Protein AF-A0A382LZD3-F1 (afdb_monomer)

Nearest PDB structures (foldseek):
  1v5b-assembly4_H  TM=9.332E-01  e=2.327E-03  Heyndrickxia coagulans
  3r8w-assembly2_D  TM=9.473E-01  e=2.858E-03  Arabidopsis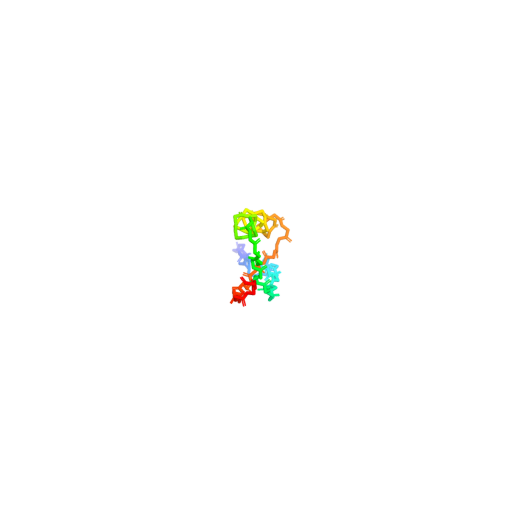 thaliana
  5j34-assembly2_D  TM=9.493E-01  e=3.758E-03  Arabidopsis thaliana
  1v53-assembly1_A  TM=8.886E-01  e=6.501E-03  Heyndrickxia coagulans
  3ty3-assembly1_B  TM=8.809E-01  e=5.820E-02  Schizosaccharomyces pombe 972h-

Radius of gyration: 18.7 Å; Cα contacts (8 Å, |Δi|>4): 58; chains: 1; bounding box: 49×18×55 Å

Fold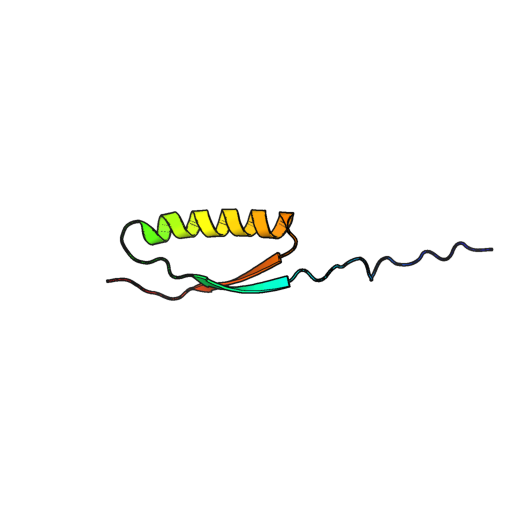seek 3Di:
DDPPPDDPPPPPDDLAEDEAEQEQEDDCSVVVSVVVVVVVCVVSVVVRYHYPYDYDYDYD

InterPro domains:
  IPR024084 Isopropylmalate dehydrogenase-like domain [PF001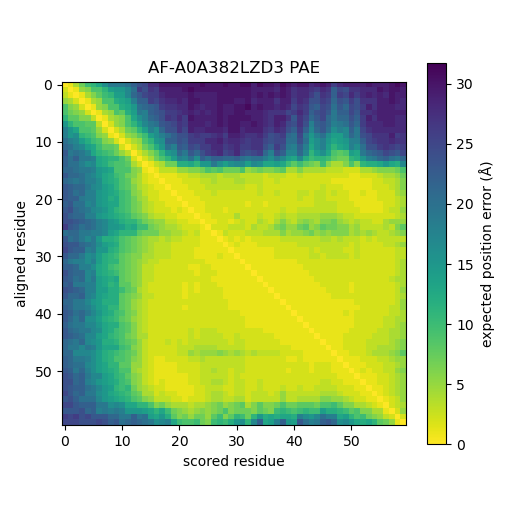80] (20-60)

Structure (mmCIF, N/CA/C/O backbone):
data_AF-A0A38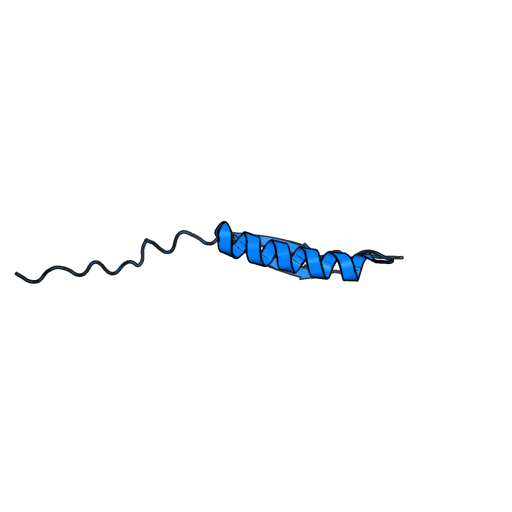2LZD3-F1
#
_entry.id   AF-A0A382LZD3-F1
#
loop_
_atom_site.group_PDB
_atom_site.id
_atom_site.type_symbol
_atom_site.label_atom_id
_atom_site.label_alt_id
_atom_site.label_comp_id
_atom_site.label_asym_id
_atom_site.label_entity_id
_atom_site.label_seq_id
_atom_site.pdbx_PDB_ins_code
_atom_site.Cartn_x
_atom_site.Cartn_y
_atom_site.Cartn_z
_atom_site.occupancy
_atom_site.B_iso_or_equiv
_atom_site.auth_seq_id
_atom_site.auth_comp_id
_atom_site.auth_asym_id
_atom_site.auth_atom_id
_atom_site.pdbx_PDB_model_num
ATOM 1 N N . MET A 1 1 ? -36.801 -15.533 37.905 1.00 44.66 1 MET A N 1
ATOM 2 C CA . MET A 1 1 ? -36.410 -14.265 37.255 1.00 44.66 1 MET A CA 1
ATOM 3 C C . MET A 1 1 ? -34.976 -14.439 36.778 1.00 44.66 1 MET A C 1
ATOM 5 O O . MET A 1 1 ? -34.070 -14.410 37.594 1.00 44.66 1 MET A O 1
ATOM 9 N N . VAL A 1 2 ? -34.798 -14.783 35.503 1.00 52.28 2 VAL A N 1
ATOM 10 C CA . VAL A 1 2 ? -33.488 -15.052 34.885 1.00 52.28 2 VAL A CA 1
ATOM 11 C C . VAL A 1 2 ? -33.104 -13.794 34.102 1.00 52.28 2 VAL A C 1
ATOM 13 O O . VAL A 1 2 ? -33.945 -13.328 33.330 1.00 52.28 2 VAL A O 1
ATOM 16 N N . PRO A 1 3 ? -31.914 -13.201 34.293 1.00 50.47 3 PRO A N 1
ATOM 17 C CA . PRO A 1 3 ? -31.502 -12.062 33.484 1.00 50.47 3 PRO A CA 1
ATOM 18 C C . PRO A 1 3 ? -31.325 -12.536 32.039 1.00 50.47 3 PRO A C 1
ATOM 20 O O . PRO A 1 3 ? -30.593 -13.487 31.772 1.00 50.47 3 PRO A O 1
ATOM 23 N N . GLN A 1 4 ? -32.032 -11.903 31.104 1.00 51.94 4 GLN A N 1
ATOM 24 C CA . GLN A 1 4 ? -31.852 -12.166 29.682 1.00 51.94 4 GLN A CA 1
ATOM 25 C C . GLN A 1 4 ? -30.476 -11.633 29.276 1.00 51.94 4 GLN A C 1
ATOM 27 O O . GLN A 1 4 ? -30.263 -10.425 29.197 1.00 51.94 4 GLN A O 1
ATOM 32 N N . THR A 1 5 ? -29.521 -12.535 29.067 1.00 54.22 5 THR A N 1
ATOM 33 C CA . THR A 1 5 ? -28.229 -12.217 28.462 1.00 54.22 5 THR A CA 1
ATOM 34 C C . THR A 1 5 ? -28.485 -11.817 27.010 1.00 54.22 5 THR A C 1
ATOM 36 O O . THR A 1 5 ? -28.649 -12.668 26.139 1.00 54.22 5 THR A O 1
ATOM 39 N N . PHE A 1 6 ? -28.588 -10.514 26.749 1.00 58.53 6 PHE A N 1
ATOM 40 C CA . PHE A 1 6 ? -28.629 -9.985 25.391 1.00 58.53 6 PHE A CA 1
ATOM 41 C C . PHE A 1 6 ? -27.295 -10.318 24.712 1.00 58.53 6 PHE A C 1
ATOM 43 O O . PHE A 1 6 ? -26.252 -9.765 25.056 1.00 58.53 6 PHE A O 1
ATOM 50 N N . SER A 1 7 ? -27.323 -11.272 23.780 1.00 56.62 7 SER A N 1
ATOM 51 C CA . SER A 1 7 ? -26.172 -11.602 22.943 1.00 56.62 7 SER A CA 1
ATOM 52 C C . SER A 1 7 ? -25.857 -10.399 22.054 1.00 56.62 7 SER A C 1
ATOM 54 O O . SER A 1 7 ? -26.697 -9.940 21.281 1.00 56.62 7 SER A O 1
ATOM 56 N N . SER A 1 8 ? -24.654 -9.853 22.214 1.00 53.84 8 SER A N 1
ATOM 57 C CA . SER A 1 8 ? -24.144 -8.660 21.538 1.00 53.84 8 SER A CA 1
ATOM 58 C C . SER A 1 8 ? -23.829 -8.935 20.056 1.00 53.84 8 SER A C 1
ATOM 60 O O . SER A 1 8 ? -22.679 -8.852 19.635 1.00 53.84 8 SER A O 1
ATOM 62 N N . SER A 1 9 ? -24.832 -9.273 19.244 1.00 59.84 9 SER A N 1
ATOM 63 C CA . SER A 1 9 ? -24.667 -9.467 17.793 1.00 59.84 9 SER A CA 1
ATOM 64 C C . SER A 1 9 ? -24.829 -8.175 16.978 1.00 59.84 9 SER A C 1
ATOM 66 O O . SER A 1 9 ? -24.544 -8.168 15.788 1.00 59.84 9 SER A O 1
ATOM 68 N N . TYR A 1 10 ? -25.270 -7.078 17.606 1.00 51.78 10 TYR A N 1
ATOM 69 C CA . TYR A 1 10 ? -25.503 -5.777 16.954 1.00 51.78 10 TYR A CA 1
ATOM 70 C C . TYR A 1 10 ? -24.360 -4.763 17.147 1.00 51.78 10 TYR A C 1
ATOM 72 O O . TYR A 1 10 ? -24.419 -3.672 16.591 1.00 51.78 10 TYR A O 1
ATOM 80 N N . LEU A 1 11 ? -23.310 -5.114 17.904 1.00 54.00 11 LEU A N 1
ATOM 81 C CA . LEU A 1 11 ? -22.095 -4.293 18.052 1.00 54.00 11 LEU A CA 1
ATOM 82 C C . LEU A 1 11 ? -20.992 -4.648 17.047 1.00 54.00 11 LEU A C 1
ATOM 84 O O . LEU A 1 11 ? -19.921 -4.046 17.074 1.00 54.00 11 LEU A O 1
ATOM 88 N N . THR A 1 12 ? -21.247 -5.572 16.118 1.00 59.16 12 THR A N 1
ATOM 89 C CA . THR A 1 12 ? -20.425 -5.723 14.913 1.00 59.16 12 THR A CA 1
ATOM 90 C C . THR A 1 12 ? -20.766 -4.575 13.965 1.00 59.16 12 THR A C 1
ATOM 92 O O . THR A 1 12 ? -21.423 -4.761 12.944 1.00 59.16 12 THR A O 1
ATOM 95 N N . GLY A 1 13 ? -20.386 -3.355 14.357 1.00 58.38 13 GLY A N 1
ATOM 96 C CA . GLY A 1 13 ? -20.410 -2.197 13.476 1.00 58.38 13 GLY A CA 1
ATOM 97 C C . GLY A 1 13 ? -19.706 -2.580 12.179 1.00 58.38 13 GLY A C 1
ATOM 98 O O . GLY A 1 13 ? -18.623 -3.165 12.220 1.00 58.38 13 GLY A O 1
ATOM 99 N N . PHE A 1 14 ? -20.381 -2.347 11.056 1.00 64.50 14 PHE A N 1
ATOM 100 C CA . PHE A 1 14 ? -19.907 -2.657 9.712 1.00 64.50 14 PHE A CA 1
ATOM 101 C C . PHE A 1 14 ? -18.434 -2.249 9.561 1.00 64.50 14 PHE A C 1
ATOM 103 O O . PHE A 1 14 ? -18.133 -1.063 9.480 1.00 64.50 14 PHE A O 1
ATOM 110 N N . MET A 1 15 ? -17.512 -3.219 9.525 1.00 76.44 15 MET A N 1
ATOM 111 C CA . MET A 1 15 ? -16.167 -2.939 9.029 1.00 76.44 15 MET A CA 1
ATOM 112 C C . MET A 1 15 ? -16.291 -2.746 7.524 1.00 76.44 15 MET A C 1
ATOM 114 O O . MET A 1 15 ? -16.480 -3.716 6.783 1.00 76.44 15 MET A O 1
ATOM 118 N N . GLU A 1 16 ? -16.232 -1.498 7.074 1.00 88.38 16 GLU A N 1
ATOM 119 C CA . GLU A 1 16 ? -16.331 -1.187 5.653 1.00 88.38 16 GLU A CA 1
ATOM 120 C C . GLU A 1 16 ? -15.130 -1.784 4.912 1.00 88.38 16 GLU A C 1
ATOM 122 O O . GLU A 1 16 ? -13.977 -1.602 5.303 1.00 88.38 16 GLU A O 1
ATOM 127 N N . THR A 1 17 ? -15.402 -2.546 3.853 1.00 94.19 17 THR A N 1
ATOM 128 C CA . THR A 1 17 ? -14.359 -3.121 2.997 1.00 94.19 17 THR A CA 1
ATOM 129 C C . THR A 1 17 ? -14.226 -2.268 1.744 1.00 94.19 17 THR A C 1
ATOM 131 O O . THR A 1 17 ? -15.168 -2.152 0.960 1.00 94.19 17 THR A O 1
ATOM 134 N N . LEU A 1 18 ? -13.055 -1.663 1.566 1.00 95.19 18 LEU A N 1
ATOM 135 C CA . LEU A 1 18 ? -12.748 -0.748 0.475 1.00 95.19 18 LEU A CA 1
ATOM 136 C C . LEU A 1 18 ? -12.005 -1.489 -0.633 1.00 95.19 18 LEU A C 1
ATOM 138 O O . LEU A 1 18 ? -10.955 -2.080 -0.385 1.00 95.19 18 LEU A O 1
ATOM 142 N N . LYS A 1 19 ? -12.513 -1.412 -1.865 1.00 96.44 19 LYS A N 1
ATOM 143 C CA . LYS A 1 19 ? -11.780 -1.883 -3.046 1.00 96.44 19 LYS A CA 1
ATOM 144 C C . LYS A 1 19 ? -10.591 -0.965 -3.297 1.00 96.44 19 LYS A C 1
ATOM 146 O O . LYS A 1 19 ? -10.772 0.244 -3.436 1.00 96.44 19 LYS A O 1
ATOM 151 N N . PHE A 1 20 ? -9.395 -1.535 -3.367 1.00 94.94 20 PHE A N 1
ATOM 152 C CA . PHE A 1 20 ? -8.151 -0.777 -3.420 1.00 94.94 20 PHE A CA 1
ATOM 153 C C . PHE A 1 20 ? -7.242 -1.317 -4.527 1.00 94.94 20 PHE A C 1
ATOM 155 O O . PHE A 1 20 ? -6.874 -2.486 -4.515 1.00 94.94 20 PHE A O 1
ATOM 162 N N . ALA A 1 21 ? -6.871 -0.483 -5.498 1.00 96.00 21 ALA A N 1
ATOM 163 C CA . ALA A 1 21 ? -5.915 -0.868 -6.535 1.00 96.00 21 ALA A CA 1
ATOM 164 C C . ALA A 1 21 ? -4.487 -0.545 -6.077 1.00 96.00 21 ALA 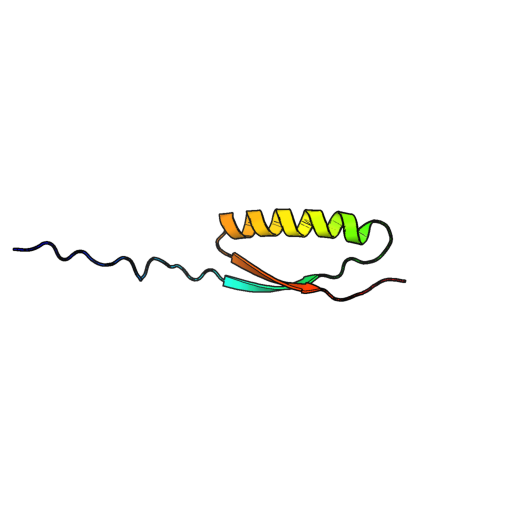A C 1
ATOM 166 O O . ALA A 1 21 ? -4.196 0.589 -5.698 1.00 96.00 21 ALA A O 1
ATOM 167 N N . VAL A 1 22 ? -3.599 -1.536 -6.126 1.00 95.38 22 VAL A N 1
ATOM 168 C CA . VAL A 1 22 ? -2.181 -1.407 -5.786 1.00 95.38 22 VAL A CA 1
ATOM 169 C C . VAL A 1 22 ? -1.379 -1.349 -7.074 1.00 95.38 22 VAL A C 1
ATOM 171 O O . VAL A 1 22 ? -1.267 -2.340 -7.791 1.00 95.38 22 VAL A O 1
ATOM 174 N N . LEU A 1 23 ? -0.833 -0.168 -7.344 1.00 95.81 23 LEU A N 1
ATOM 175 C CA . LEU A 1 23 ? -0.079 0.153 -8.548 1.00 95.81 23 LEU A CA 1
ATOM 176 C C . LEU A 1 23 ? 1.328 0.590 -8.113 1.00 95.81 23 LEU A C 1
ATOM 178 O O . LEU A 1 23 ? 1.501 1.754 -7.746 1.00 95.81 23 LEU A O 1
ATOM 182 N N . PRO A 1 24 ? 2.307 -0.330 -8.037 1.00 92.06 24 PRO A N 1
ATOM 183 C CA . PRO A 1 24 ? 3.596 -0.048 -7.411 1.00 92.06 24 PRO A CA 1
ATOM 184 C C . PRO A 1 24 ? 4.442 0.965 -8.196 1.00 92.06 24 PRO A C 1
ATOM 186 O O . PRO A 1 24 ? 5.163 1.729 -7.565 1.00 92.06 24 PRO A O 1
ATOM 189 N N . GLY A 1 25 ? 4.319 1.034 -9.527 1.00 91.00 25 GLY A N 1
ATOM 190 C CA . GLY A 1 25 ? 5.141 1.915 -10.363 1.00 91.00 25 GLY A CA 1
ATOM 191 C C . GLY A 1 25 ? 6.607 1.469 -10.440 1.00 91.00 25 GLY A C 1
ATOM 192 O O . GLY A 1 25 ? 6.952 0.359 -10.040 1.00 91.00 25 GLY A O 1
ATOM 193 N N . ASP A 1 26 ? 7.469 2.356 -10.938 1.00 90.50 26 ASP A N 1
ATOM 194 C CA . ASP A 1 26 ? 8.878 2.062 -11.230 1.00 90.50 26 ASP A CA 1
ATOM 195 C C . ASP A 1 26 ? 9.861 2.512 -10.146 1.00 90.50 26 ASP A C 1
ATOM 197 O O . ASP A 1 26 ? 9.543 3.277 -9.229 1.00 90.50 26 ASP A O 1
ATOM 201 N N . GLY A 1 27 ? 11.116 2.082 -10.298 1.00 92.50 27 GLY A N 1
ATOM 202 C CA . GLY A 1 27 ? 12.210 2.474 -9.417 1.00 92.50 27 GLY A CA 1
ATOM 203 C C . GLY A 1 27 ? 11.988 1.934 -8.009 1.00 92.50 27 GLY A C 1
ATOM 204 O O . GLY A 1 27 ? 11.944 0.728 -7.824 1.00 92.50 27 GLY A O 1
ATOM 205 N N . ILE A 1 28 ? 11.842 2.833 -7.031 1.00 94.62 28 ILE A N 1
ATOM 206 C CA . ILE A 1 28 ? 11.610 2.488 -5.613 1.00 94.62 28 ILE A CA 1
ATOM 207 C C . ILE A 1 28 ? 10.123 2.284 -5.261 1.00 94.62 28 ILE A C 1
ATOM 209 O O . ILE A 1 28 ? 9.753 2.182 -4.087 1.00 94.62 28 ILE A O 1
ATOM 213 N N . GLY A 1 29 ? 9.247 2.347 -6.266 1.00 93.88 29 GLY A N 1
ATOM 214 C CA . GLY A 1 29 ? 7.800 2.245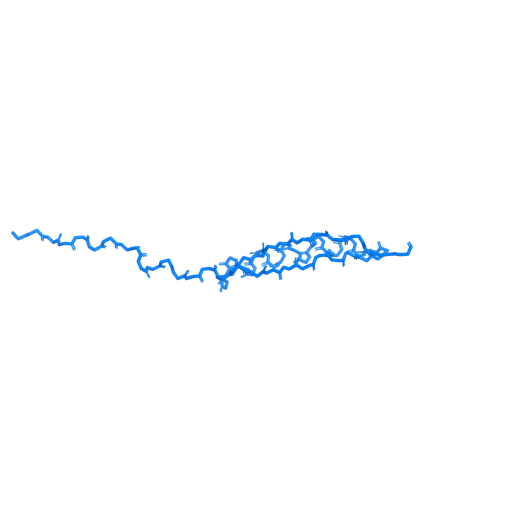 -6.115 1.00 93.88 29 GLY A CA 1
ATOM 215 C C . GLY A 1 29 ? 7.332 0.983 -5.372 1.00 93.88 29 GLY A C 1
ATOM 216 O O . GLY A 1 29 ? 6.584 1.114 -4.394 1.00 93.88 29 GLY A 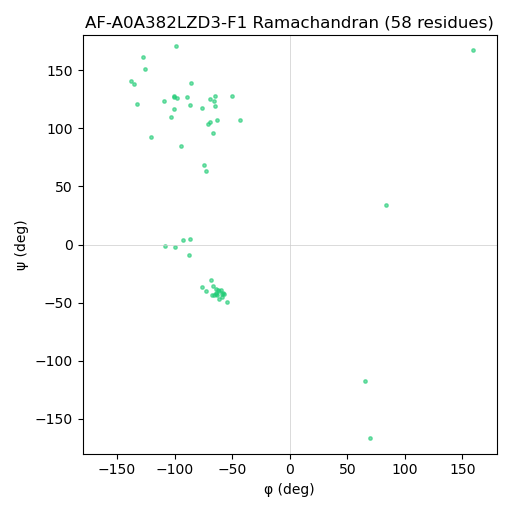O 1
ATOM 217 N N . PRO A 1 30 ? 7.806 -0.227 -5.736 1.00 94.62 30 PRO A N 1
ATOM 218 C CA . PRO A 1 30 ? 7.460 -1.468 -5.037 1.00 94.62 30 PRO A CA 1
ATOM 219 C C . PRO A 1 30 ? 7.822 -1.465 -3.541 1.00 94.62 30 PRO A C 1
ATOM 221 O O . PRO A 1 30 ? 7.029 -1.904 -2.694 1.00 94.62 30 PRO A O 1
ATOM 224 N N . GLU A 1 31 ? 8.992 -0.935 -3.183 1.00 96.31 31 GLU A N 1
ATOM 225 C CA . GLU A 1 31 ? 9.474 -0.864 -1.803 1.00 96.31 31 GLU A CA 1
ATOM 226 C C . GLU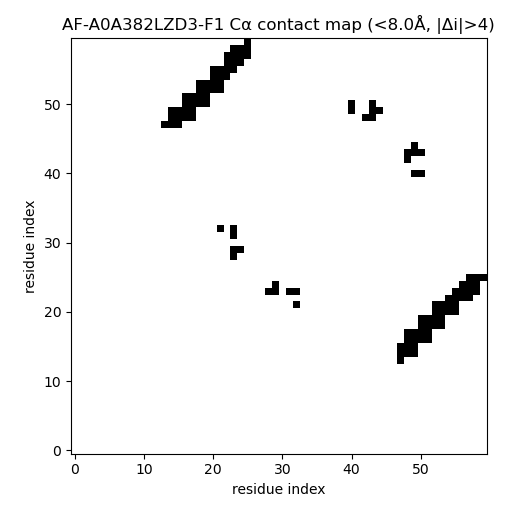 A 1 31 ? 8.626 0.099 -0.966 1.00 96.31 31 GLU A C 1
ATOM 228 O O . GLU A 1 31 ? 8.231 -0.226 0.159 1.00 96.31 31 GLU A O 1
ATOM 233 N N . VAL A 1 32 ? 8.293 1.266 -1.525 1.00 96.62 32 VAL A N 1
ATOM 234 C CA . VAL A 1 32 ? 7.431 2.260 -0.866 1.00 96.62 32 VAL A CA 1
ATOM 235 C C . VAL A 1 32 ? 6.009 1.723 -0.702 1.00 96.62 32 VAL A C 1
ATOM 237 O O . VAL A 1 32 ? 5.423 1.847 0.379 1.00 96.62 32 VAL A O 1
ATOM 240 N N . MET A 1 33 ? 5.465 1.080 -1.738 1.00 96.12 33 MET A N 1
ATOM 241 C CA . MET A 1 33 ? 4.107 0.536 -1.723 1.00 96.12 33 MET A CA 1
ATOM 242 C C . MET A 1 33 ? 3.932 -0.531 -0.637 1.00 96.12 33 MET A C 1
ATOM 244 O O . MET A 1 33 ? 2.938 -0.531 0.092 1.00 96.12 33 MET A O 1
ATOM 248 N N . THR A 1 34 ? 4.940 -1.385 -0.453 1.00 95.88 34 THR A N 1
ATOM 249 C CA . THR A 1 34 ? 4.946 -2.405 0.606 1.00 95.88 34 THR A CA 1
ATOM 250 C C . THR A 1 34 ? 4.777 -1.785 1.997 1.00 95.88 34 THR A C 1
ATOM 252 O O . THR A 1 34 ? 4.011 -2.285 2.825 1.00 95.88 34 THR A O 1
ATOM 255 N N . VAL A 1 35 ? 5.461 -0.672 2.276 1.00 97.75 35 VAL A N 1
ATOM 256 C CA . VAL A 1 35 ? 5.343 0.023 3.568 1.00 97.75 35 VAL A CA 1
ATOM 257 C C . VAL A 1 35 ? 3.996 0.738 3.691 1.00 97.75 35 VAL A C 1
ATOM 259 O O . VAL A 1 35 ? 3.377 0.683 4.755 1.00 97.75 35 VAL A O 1
ATOM 262 N N . ALA A 1 36 ? 3.507 1.355 2.613 1.00 97.44 36 ALA A N 1
ATOM 263 C CA . ALA A 1 36 ? 2.212 2.032 2.597 1.00 97.44 36 ALA A CA 1
ATOM 264 C C . ALA A 1 36 ? 1.056 1.079 2.945 1.00 97.44 36 ALA A C 1
ATOM 266 O O . ALA A 1 36 ? 0.232 1.405 3.802 1.00 97.44 36 ALA A O 1
ATOM 267 N N . LEU A 1 37 ? 1.035 -0.126 2.364 1.00 96.75 37 LEU A N 1
ATOM 268 C CA . LEU A 1 37 ? 0.017 -1.140 2.664 1.00 96.75 37 LEU A CA 1
ATOM 269 C C . LEU A 1 37 ? 0.010 -1.542 4.145 1.00 96.75 37 LEU A C 1
ATOM 271 O O . LEU A 1 37 ? -1.060 -1.668 4.739 1.00 96.75 37 LEU A O 1
ATOM 275 N N . ARG A 1 38 ? 1.185 -1.655 4.778 1.00 97.44 38 ARG A N 1
ATOM 276 C CA . ARG A 1 38 ? 1.290 -1.950 6.219 1.00 97.44 38 ARG A CA 1
ATOM 277 C C . ARG A 1 38 ? 0.705 -0.833 7.078 1.00 97.44 38 ARG A C 1
ATOM 279 O O . ARG A 1 38 ? 0.017 -1.108 8.057 1.00 97.44 38 ARG A O 1
ATOM 286 N N . VAL A 1 39 ? 0.961 0.427 6.726 1.00 97.81 39 VAL A N 1
ATOM 287 C CA . VAL A 1 39 ? 0.384 1.579 7.442 1.00 97.81 39 VAL A CA 1
ATOM 288 C C . VAL A 1 39 ? -1.136 1.591 7.298 1.00 97.81 39 VAL A C 1
ATOM 290 O O . VAL A 1 39 ? -1.843 1.805 8.284 1.00 97.81 39 VAL A O 1
ATOM 293 N N . LEU A 1 40 ? -1.644 1.323 6.094 1.00 96.62 40 LEU A N 1
ATOM 294 C CA . LEU A 1 40 ? -3.080 1.284 5.828 1.00 96.62 40 LEU A CA 1
ATOM 295 C C . LEU A 1 40 ? -3.784 0.134 6.552 1.00 96.62 40 LEU A C 1
ATOM 297 O O . LEU A 1 40 ? -4.900 0.321 7.028 1.00 96.62 40 LEU A O 1
ATOM 301 N N . GLU A 1 41 ? -3.139 -1.022 6.698 1.00 95.69 41 GLU A N 1
ATOM 302 C CA . GLU A 1 41 ? -3.666 -2.125 7.504 1.00 95.69 41 GLU A CA 1
ATOM 303 C C . GLU A 1 41 ? -3.824 -1.717 8.977 1.00 95.69 41 GLU A C 1
ATOM 305 O O . GLU A 1 41 ? -4.886 -1.917 9.570 1.00 95.69 41 GLU A O 1
ATOM 310 N N . GLN A 1 42 ? -2.803 -1.079 9.558 1.00 97.56 42 GLN A N 1
ATOM 311 C CA . GLN A 1 42 ? -2.865 -0.578 10.937 1.00 97.56 42 GLN A CA 1
ATOM 312 C C . GLN A 1 42 ? -3.921 0.526 11.101 1.00 97.56 42 GLN A C 1
ATOM 314 O O . GLN A 1 42 ? -4.641 0.567 12.101 1.00 97.56 42 GLN A O 1
ATOM 319 N N . ALA A 1 43 ? -4.058 1.405 10.105 1.00 95.94 43 ALA A N 1
ATOM 320 C CA . ALA A 1 43 ? -5.123 2.400 10.072 1.00 95.94 43 ALA A CA 1
ATOM 321 C C . ALA A 1 43 ? -6.506 1.731 10.007 1.00 95.94 43 ALA A C 1
ATOM 323 O O . ALA A 1 43 ? -7.394 2.103 10.769 1.00 95.94 43 ALA A O 1
ATOM 324 N N . GLY A 1 44 ? -6.674 0.698 9.181 1.00 93.88 44 GLY A N 1
ATOM 325 C CA . GLY A 1 44 ? -7.917 -0.062 9.071 1.00 93.88 44 GLY A CA 1
ATOM 326 C C . GLY A 1 44 ? -8.345 -0.689 10.394 1.00 93.88 44 GL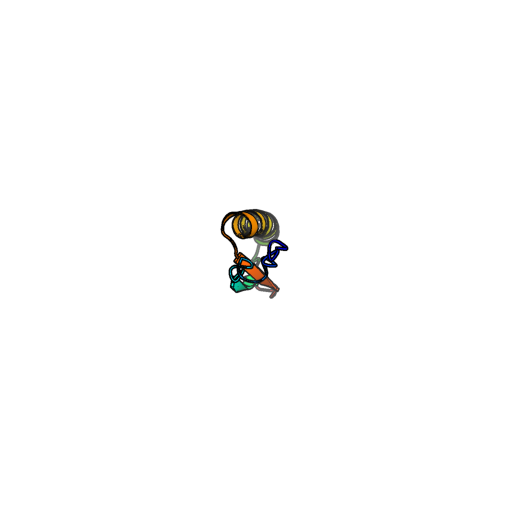Y A C 1
ATOM 327 O O . GLY A 1 44 ? -9.502 -0.563 10.797 1.00 93.88 44 GLY A O 1
ATOM 328 N N . GLN A 1 45 ? -7.395 -1.260 11.138 1.00 92.19 45 GLN A N 1
ATOM 329 C CA . GLN A 1 45 ? -7.641 -1.789 12.484 1.00 92.19 45 GLN A CA 1
ATOM 330 C C . GLN A 1 45 ? -8.083 -0.699 13.472 1.00 92.19 45 GLN A C 1
ATOM 332 O O . GLN A 1 45 ? -8.969 -0.933 14.292 1.00 92.19 45 GLN A O 1
ATOM 337 N N . ARG A 1 46 ? -7.493 0.500 13.390 1.00 93.81 46 ARG A N 1
ATOM 338 C CA . ARG A 1 46 ? -7.803 1.622 14.290 1.00 93.81 46 ARG A CA 1
ATOM 339 C C . ARG A 1 46 ? -9.124 2.322 13.965 1.00 93.81 46 ARG A C 1
ATOM 341 O O . ARG A 1 46 ? -9.797 2.788 14.880 1.00 93.81 46 ARG A O 1
ATOM 348 N N . PHE A 1 47 ? -9.456 2.448 12.684 1.00 92.44 47 PHE A N 1
ATOM 349 C CA . PHE A 1 47 ? -10.579 3.258 12.203 1.00 92.44 47 PHE A CA 1
ATOM 350 C C . PHE A 1 47 ? -11.760 2.425 11.686 1.00 92.44 47 PHE A C 1
ATOM 352 O O . PHE A 1 47 ? -12.782 2.997 11.324 1.00 92.44 47 PHE A O 1
ATOM 359 N N . GLY A 1 48 ? -11.654 1.094 11.693 1.00 92.88 48 GLY A N 1
ATOM 360 C CA . GLY A 1 48 ? -12.772 0.196 11.399 1.00 92.88 48 GLY A CA 1
ATOM 361 C C . GLY A 1 48 ? -13.016 -0.059 9.911 1.00 92.88 48 GLY A C 1
ATOM 362 O O . GLY A 1 48 ? -14.161 -0.252 9.518 1.00 92.88 48 GLY A O 1
ATOM 363 N N . PHE A 1 49 ? -11.967 -0.099 9.086 1.00 93.62 49 PHE A N 1
ATOM 364 C CA . PHE A 1 49 ? -12.073 -0.462 7.667 1.00 93.62 49 PHE A CA 1
ATOM 365 C C . PHE A 1 49 ? -11.095 -1.578 7.284 1.00 93.62 49 PHE A C 1
ATOM 367 O O . PHE A 1 49 ? -10.112 -1.845 7.977 1.00 93.62 49 PHE A O 1
ATOM 374 N N . ARG A 1 50 ? -11.358 -2.246 6.161 1.00 94.56 50 ARG A N 1
ATOM 375 C CA . ARG A 1 50 ? -10.472 -3.251 5.554 1.00 94.56 50 ARG A CA 1
ATOM 376 C C . ARG A 1 50 ? -10.197 -2.882 4.104 1.00 94.56 50 ARG A C 1
ATOM 378 O O . ARG A 1 50 ? -11.038 -2.269 3.453 1.00 94.56 50 ARG A O 1
ATOM 385 N N . LEU A 1 51 ? -9.034 -3.279 3.600 1.00 95.00 51 LEU A N 1
ATOM 386 C CA . LEU A 1 51 ? -8.697 -3.139 2.188 1.00 95.00 51 LEU A CA 1
ATOM 387 C C . LEU A 1 51 ? -8.886 -4.477 1.473 1.00 95.00 51 LEU A C 1
ATOM 389 O O . LEU A 1 51 ? -8.318 -5.486 1.885 1.00 95.00 51 LEU A O 1
ATOM 393 N N . ASP A 1 52 ? -9.657 -4.456 0.394 1.00 95.56 52 ASP A N 1
ATOM 394 C CA . ASP A 1 52 ? -9.682 -5.487 -0.639 1.00 95.56 52 ASP A CA 1
ATOM 395 C C . ASP A 1 52 ? -8.721 -5.046 -1.751 1.00 95.56 52 ASP A C 1
ATOM 397 O O . ASP A 1 52 ? -9.087 -4.319 -2.680 1.00 95.56 52 ASP A O 1
ATOM 401 N N . ALA A 1 53 ? -7.441 -5.366 -1.548 1.00 94.25 53 ALA A N 1
ATOM 402 C CA . ALA A 1 53 ? -6.340 -4.880 -2.364 1.00 94.25 53 ALA A CA 1
ATOM 403 C C . ALA A 1 53 ? -6.103 -5.777 -3.588 1.00 94.25 53 ALA A C 1
ATOM 405 O O . ALA A 1 53 ? -5.760 -6.950 -3.456 1.00 94.25 53 ALA A O 1
ATOM 406 N N . THR A 1 54 ? -6.211 -5.206 -4.786 1.00 96.38 54 THR A N 1
ATOM 407 C CA . THR A 1 54 ? -5.881 -5.867 -6.056 1.00 96.38 54 THR A CA 1
ATOM 408 C C . THR A 1 54 ? -4.613 -5.257 -6.631 1.00 96.38 54 THR A C 1
ATOM 410 O O . THR A 1 54 ? -4.559 -4.050 -6.853 1.00 96.38 54 THR A O 1
ATOM 413 N N . HIS A 1 55 ? -3.602 -6.084 -6.884 1.00 93.75 55 HIS A N 1
ATOM 414 C CA . HIS A 1 55 ? -2.354 -5.642 -7.499 1.00 93.75 55 HIS A CA 1
ATOM 415 C C . HIS A 1 55 ? -2.488 -5.644 -9.017 1.00 93.75 55 HIS A C 1
ATOM 417 O O . HIS A 1 55 ? -3.075 -6.567 -9.586 1.00 93.75 55 HIS A O 1
ATOM 423 N N . ALA A 1 56 ? -1.940 -4.621 -9.660 1.00 92.12 56 ALA A N 1
ATOM 424 C CA . ALA A 1 56 ? -1.766 -4.603 -11.100 1.00 92.12 56 ALA A CA 1
ATOM 425 C C . ALA A 1 56 ? -0.394 -4.031 -11.447 1.00 92.12 56 ALA A C 1
ATOM 427 O O . ALA A 1 56 ? 0.077 -3.076 -10.824 1.00 92.12 56 ALA A O 1
ATOM 428 N N . ASP A 1 57 ? 0.225 -4.632 -12.455 1.00 86.31 57 ASP A N 1
ATOM 429 C CA . ASP A 1 57 ? 1.540 -4.233 -12.927 1.00 86.31 57 ASP A CA 1
ATOM 430 C C . ASP A 1 57 ? 1.406 -2.951 -13.752 1.00 86.31 57 ASP A C 1
ATOM 432 O O . ASP A 1 57 ? 0.730 -2.924 -14.783 1.00 86.31 57 ASP A O 1
ATOM 436 N N . ILE A 1 58 ? 2.035 -1.875 -13.278 1.00 84.31 58 ILE A N 1
ATOM 437 C CA . ILE A 1 58 ? 2.229 -0.642 -14.040 1.00 84.31 58 ILE A CA 1
ATOM 438 C C . ILE A 1 58 ? 3.670 -0.185 -13.846 1.00 84.31 58 ILE A C 1
ATOM 440 O O . ILE A 1 58 ? 4.188 -0.242 -12.729 1.00 84.31 58 ILE A O 1
ATOM 444 N N . GLY A 1 59 ? 4.291 0.267 -14.927 1.00 71.00 59 GLY A N 1
ATOM 445 C CA . GLY A 1 59 ? 5.698 0.640 -14.945 1.00 71.00 59 GLY A CA 1
ATOM 446 C C . GLY A 1 59 ? 6.275 0.623 -16.362 1.00 71.00 59 GLY A C 1
ATOM 447 O O . GLY A 1 59 ? 5.598 0.156 -17.284 1.00 71.00 59 GLY A O 1
ATOM 448 N N . GLY A 1 60 ? 7.468 1.185 -16.538 1.00 53.88 60 GLY A N 1
ATOM 449 C CA . GLY A 1 60 ? 8.219 1.300 -17.794 1.00 53.88 60 GLY A CA 1
ATOM 450 C C . GLY A 1 60 ? 9.230 0.185 -18.030 1.00 53.88 60 GLY A C 1
ATOM 451 O O . GLY A 1 60 ? 9.801 -0.343 -17.053 1.00 53.88 60 GLY A O 1
#

Secondary structure (DSSP, 8-state):
---------S-----EEEEEEE---STTHHHHHHHHHHHHHHHHHHHTEEEEEEE-----

Mean predicted aligned error: 9.43 Å

Sequence (60 aa):
MVPQTFSSSYLTGFMETLKFAVLPGDGIGPEVMTVALRVLEQAGQRFGFRLDATHADIGG

Organism: NCBI:txid408172

pLDDT: mean 83.77, std 17.37, range [44.66, 97.81]

Solvent-accessible surface area (backbone atoms only — not comparable to full-atom values): 3803 Å² total; per-residue (Å²): 140,78,84,82,80,77,75,79,74,81,74,70,64,78,61,49,72,41,84,36,82,43,65,38,46,58,90,65,23,53,64,53,44,58,54,49,53,54,54,49,51,54,46,17,72,75,74,45,36,44,77,50,71,45,79,48,96,47,69,132